Protein AF-A0A2N5KMI2-F1 (afdb_monomer_lite)

Radius of gyration: 23.25 Å; chains: 1; bounding box: 40×44×65 Å

Structure (mmCIF, N/CA/C/O backbone):
data_AF-A0A2N5KMI2-F1
#
_entry.id   AF-A0A2N5KMI2-F1
#
loop_
_atom_site.group_PDB
_atom_site.id
_atom_site.type_symbol
_atom_site.label_atom_id
_atom_site.label_alt_id
_atom_site.label_comp_id
_atom_site.label_asym_id
_atom_site.label_entity_id
_atom_site.label_seq_id
_atom_site.pdbx_PDB_ins_code
_atom_site.Cartn_x
_atom_site.Cartn_y
_atom_site.Cartn_z
_atom_site.occupancy
_atom_site.B_iso_or_equiv
_atom_site.auth_seq_id
_atom_site.auth_comp_id
_atom_site.auth_asym_id
_atom_site.auth_atom_id
_atom_site.pdbx_PDB_model_num
ATOM 1 N N . MET A 1 1 ? 3.610 -33.751 -16.181 1.00 52.31 1 MET A N 1
ATOM 2 C CA . MET A 1 1 ? 2.955 -32.680 -16.961 1.00 52.31 1 MET A CA 1
ATOM 3 C C . MET A 1 1 ? 2.393 -33.319 -18.211 1.00 52.31 1 MET A C 1
ATOM 5 O O . MET A 1 1 ? 3.176 -33.871 -18.969 1.00 52.31 1 MET A O 1
ATOM 9 N N . VAL A 1 2 ? 1.069 -33.369 -18.365 1.00 53.31 2 VAL A N 1
ATOM 10 C CA . VAL A 1 2 ? 0.454 -34.049 -19.514 1.00 53.31 2 VAL A CA 1
ATOM 11 C C . VAL A 1 2 ? 0.572 -33.123 -20.719 1.00 53.31 2 VAL A C 1
ATOM 13 O O . VAL A 1 2 ? -0.074 -32.080 -20.773 1.00 53.31 2 VAL A O 1
ATOM 16 N N . VAL A 1 3 ? 1.460 -33.475 -21.640 1.00 60.09 3 VAL A N 1
ATOM 17 C CA . VAL A 1 3 ? 1.567 -32.848 -22.955 1.00 60.09 3 VAL A CA 1
ATOM 18 C C . VAL A 1 3 ? 0.789 -33.765 -23.895 1.00 60.09 3 VAL A C 1
ATOM 20 O O . VAL A 1 3 ? 1.057 -34.964 -23.935 1.00 60.09 3 VAL A O 1
ATOM 23 N N . GLY A 1 4 ? -0.258 -33.252 -24.546 1.00 63.12 4 GLY A N 1
ATOM 24 C CA . GLY A 1 4 ? -1.028 -34.047 -25.507 1.00 63.12 4 GLY A CA 1
ATOM 25 C C . GLY A 1 4 ? -0.126 -34.539 -26.642 1.00 63.12 4 GLY A C 1
ATOM 26 O O . GLY A 1 4 ? 0.879 -33.899 -26.935 1.00 63.12 4 GLY A O 1
ATOM 27 N N . ALA A 1 5 ? -0.497 -35.644 -27.294 1.00 65.88 5 ALA A N 1
ATOM 28 C CA . ALA A 1 5 ? 0.346 -36.381 -28.248 1.00 65.88 5 ALA A CA 1
ATOM 29 C C . ALA A 1 5 ? 0.942 -35.556 -29.418 1.00 65.88 5 ALA A C 1
ATOM 31 O O . ALA A 1 5 ? 1.844 -36.036 -30.095 1.00 65.88 5 ALA A O 1
ATOM 32 N N . SER A 1 6 ? 0.461 -34.330 -29.657 1.00 68.62 6 SER A N 1
ATOM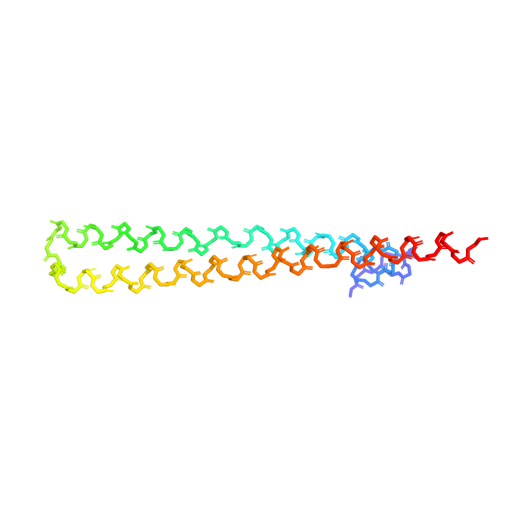 33 C CA . SER A 1 6 ? 0.903 -33.424 -30.726 1.00 68.62 6 SER A CA 1
ATOM 34 C C . SER A 1 6 ? 1.651 -32.166 -30.259 1.00 68.62 6 SER A C 1
ATOM 36 O O . SER A 1 6 ? 2.053 -31.363 -31.097 1.00 68.62 6 SER A O 1
ATOM 38 N N . GLN A 1 7 ? 1.836 -31.948 -28.953 1.00 69.19 7 GLN A N 1
ATOM 39 C CA . GLN A 1 7 ? 2.532 -30.765 -28.430 1.00 69.19 7 GLN A CA 1
ATOM 40 C C . GLN A 1 7 ? 3.913 -31.148 -27.883 1.00 69.19 7 GLN A C 1
ATOM 42 O O . GLN A 1 7 ? 4.027 -31.989 -26.999 1.00 69.19 7 GLN A O 1
ATOM 47 N N . THR A 1 8 ? 4.969 -30.505 -28.389 1.00 77.56 8 THR A N 1
ATOM 48 C CA . THR A 1 8 ? 6.359 -30.716 -27.935 1.00 77.56 8 THR A CA 1
ATOM 49 C C . THR A 1 8 ? 6.620 -30.085 -26.568 1.00 77.56 8 THR A C 1
ATOM 51 O O . THR A 1 8 ? 7.412 -30.590 -25.775 1.00 77.56 8 THR A O 1
ATOM 54 N N . TYR A 1 9 ? 5.926 -28.986 -26.271 1.00 77.94 9 TYR A N 1
ATOM 55 C CA . TYR A 1 9 ? 6.048 -28.257 -25.017 1.00 77.94 9 TYR A CA 1
ATOM 56 C C . TYR A 1 9 ? 4.679 -28.092 -24.373 1.00 77.94 9 TYR A C 1
ATOM 58 O O . TYR A 1 9 ? 3.672 -27.853 -25.031 1.00 77.94 9 TYR A O 1
ATOM 66 N N . CYS A 1 10 ? 4.648 -28.181 -23.052 1.00 85.31 10 CYS A N 1
ATOM 67 C CA . CYS A 1 10 ? 3.493 -27.760 -22.275 1.00 85.31 10 CYS A CA 1
ATOM 68 C C . CYS A 1 10 ? 3.437 -26.225 -22.177 1.00 85.31 10 CYS A C 1
ATOM 70 O O . CYS A 1 10 ? 4.455 -25.544 -22.302 1.00 85.31 10 CYS A O 1
ATOM 72 N N . TYR A 1 11 ? 2.266 -25.678 -21.839 1.00 82.06 11 TYR A N 1
ATOM 73 C CA . TYR A 1 11 ? 2.052 -24.230 -21.703 1.00 82.06 11 TYR A CA 1
ATOM 74 C C . TYR A 1 11 ? 3.111 -23.510 -20.844 1.00 82.06 11 TYR A C 1
ATOM 76 O O . TYR A 1 11 ? 3.522 -22.395 -21.171 1.00 82.06 11 TYR A O 1
ATOM 84 N N . ALA A 1 12 ? 3.585 -24.141 -19.763 1.00 82.44 12 ALA A N 1
ATOM 85 C CA . ALA A 1 12 ? 4.591 -23.553 -18.877 1.00 82.44 12 ALA A CA 1
ATOM 86 C C . ALA A 1 12 ? 6.003 -23.488 -19.493 1.00 82.44 12 ALA A C 1
ATOM 88 O O . ALA A 1 12 ? 6.781 -22.622 -19.102 1.00 82.44 12 ALA A O 1
ATOM 89 N N . HIS A 1 13 ? 6.320 -24.359 -20.457 1.00 84.88 13 HIS A N 1
ATOM 90 C CA . HIS A 1 13 ? 7.662 -24.506 -21.035 1.00 84.88 13 HIS A CA 1
ATOM 91 C C . HIS A 1 13 ? 7.743 -24.138 -22.524 1.00 84.88 13 HIS A C 1
ATOM 93 O O . HIS A 1 13 ? 8.830 -24.143 -23.084 1.00 84.88 13 HIS A O 1
ATOM 99 N N . ASP A 1 14 ? 6.626 -23.783 -23.163 1.00 85.25 14 ASP A N 1
ATOM 100 C CA . ASP A 1 14 ? 6.595 -23.342 -24.560 1.00 85.25 14 ASP A CA 1
ATOM 101 C C . ASP A 1 14 ? 7.318 -21.984 -24.729 1.00 85.25 14 ASP A C 1
ATOM 103 O O . ASP A 1 14 ? 6.865 -20.983 -24.149 1.00 85.25 14 ASP A O 1
ATOM 107 N N . PRO A 1 15 ? 8.428 -21.899 -25.492 1.00 83.69 15 PRO A N 1
ATOM 108 C CA . PRO A 1 15 ? 9.138 -20.640 -25.722 1.00 83.69 15 PRO A CA 1
ATOM 109 C C . PRO A 1 15 ? 8.270 -19.581 -26.413 1.00 83.69 15 PRO A C 1
ATOM 111 O O . PRO A 1 15 ? 8.343 -18.405 -26.057 1.00 83.69 15 PRO A O 1
ATOM 114 N N . ALA A 1 16 ? 7.373 -19.983 -27.322 1.00 85.12 16 ALA A N 1
ATOM 115 C CA . ALA A 1 16 ? 6.504 -19.059 -28.055 1.00 85.12 16 ALA A CA 1
ATOM 116 C C . ALA A 1 16 ? 5.512 -18.329 -27.131 1.00 85.12 16 ALA A C 1
ATOM 118 O O . ALA A 1 16 ? 5.057 -17.226 -27.434 1.00 85.12 16 ALA A O 1
ATOM 119 N N . ARG A 1 17 ? 5.214 -18.909 -25.961 1.00 83.75 17 ARG A N 1
ATOM 120 C CA . ARG A 1 17 ? 4.306 -18.336 -24.954 1.00 83.75 17 ARG A CA 1
ATOM 121 C C . ARG A 1 17 ? 5.015 -17.574 -23.836 1.00 83.75 17 ARG A C 1
ATOM 123 O O . ARG A 1 17 ? 4.360 -17.140 -22.890 1.00 83.75 17 ARG A O 1
ATOM 130 N N . GLN A 1 18 ? 6.331 -17.363 -23.916 1.00 83.38 18 GLN A N 1
ATOM 131 C CA . GLN A 1 18 ? 7.082 -16.643 -22.879 1.00 83.38 18 GLN A CA 1
ATOM 132 C C . GLN A 1 18 ? 6.531 -15.228 -22.635 1.00 83.38 18 GLN A C 1
ATOM 134 O O . GLN A 1 18 ? 6.324 -14.838 -21.485 1.00 83.38 18 GLN A O 1
ATOM 139 N N . GLY A 1 19 ? 6.225 -14.482 -23.703 1.00 82.12 19 GLY A N 1
ATOM 140 C CA . GLY A 1 19 ? 5.644 -13.140 -23.597 1.00 82.12 19 GLY A CA 1
ATOM 141 C C . GLY A 1 19 ? 4.246 -13.138 -22.967 1.00 82.12 19 GLY A C 1
ATOM 142 O O . GLY A 1 19 ? 3.944 -12.287 -22.130 1.00 82.12 19 GLY A O 1
ATOM 143 N N . GLU A 1 20 ? 3.407 -14.119 -23.312 1.00 84.62 20 GLU A N 1
ATOM 144 C CA . GLU A 1 20 ? 2.075 -14.304 -22.722 1.00 84.62 20 GLU A CA 1
ATOM 145 C C . GLU A 1 20 ? 2.172 -14.634 -21.225 1.00 84.62 20 GLU A C 1
ATOM 147 O O . GLU A 1 20 ? 1.497 -14.008 -20.406 1.00 84.62 20 GLU A O 1
ATOM 152 N N . ARG A 1 21 ? 3.074 -15.548 -20.842 1.00 87.00 21 ARG A N 1
ATOM 153 C CA . ARG A 1 21 ? 3.329 -15.885 -19.435 1.00 87.00 21 ARG A CA 1
ATOM 154 C C . ARG A 1 21 ? 3.853 -14.689 -18.643 1.00 87.00 21 ARG A C 1
ATOM 156 O O . ARG A 1 21 ? 3.344 -14.455 -17.548 1.00 87.00 21 ARG A O 1
ATOM 163 N N . LYS A 1 22 ? 4.789 -13.899 -19.196 1.00 80.00 22 LYS A N 1
ATOM 164 C CA . LYS A 1 22 ? 5.273 -12.656 -18.558 1.00 80.00 22 LYS A CA 1
ATOM 165 C C . LYS A 1 22 ? 4.099 -11.703 -18.310 1.00 80.00 22 LYS A C 1
ATOM 167 O O . LYS A 1 22 ? 3.893 -11.275 -17.180 1.00 80.00 22 LYS A O 1
ATOM 172 N N . ARG A 1 23 ? 3.253 -11.459 -19.321 1.00 78.94 23 ARG A N 1
ATOM 173 C CA . ARG A 1 23 ? 2.054 -10.607 -19.185 1.00 78.94 23 ARG A CA 1
ATOM 174 C C . ARG A 1 23 ? 1.067 -11.133 -18.139 1.00 78.94 23 ARG A C 1
ATOM 176 O O . ARG A 1 23 ? 0.554 -10.348 -17.343 1.00 78.94 23 ARG A O 1
ATOM 183 N N . ASN A 1 24 ? 0.798 -12.436 -18.122 1.00 80.19 24 ASN A N 1
ATOM 184 C CA . ASN A 1 24 ? -0.122 -13.053 -17.165 1.00 80.19 24 ASN A CA 1
ATOM 185 C C . ASN A 1 24 ? 0.410 -12.973 -15.726 1.00 80.19 24 ASN A C 1
ATOM 187 O O . ASN A 1 24 ? -0.354 -12.637 -14.822 1.00 80.19 24 ASN A O 1
ATOM 191 N N . ALA A 1 25 ? 1.714 -13.175 -15.515 1.00 75.19 25 ALA A N 1
ATOM 192 C CA . ALA A 1 25 ? 2.361 -12.978 -14.218 1.00 75.19 25 ALA A CA 1
ATOM 193 C C . ALA A 1 25 ? 2.280 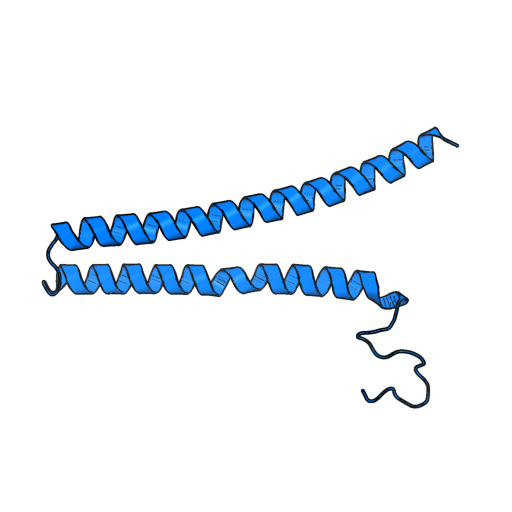-11.512 -13.754 1.00 75.19 25 ALA A C 1
ATOM 195 O O . ALA A 1 25 ? 1.890 -11.247 -12.614 1.00 75.19 25 ALA A O 1
ATOM 196 N N . SER A 1 26 ? 2.540 -10.549 -14.648 1.00 71.00 26 SER A N 1
ATOM 197 C CA . SER A 1 26 ? 2.387 -9.119 -14.348 1.00 71.00 26 SER A CA 1
ATOM 198 C C . SER A 1 26 ? 0.946 -8.768 -13.957 1.00 71.00 26 SER A C 1
ATOM 200 O O . SER A 1 26 ? 0.731 -8.070 -12.965 1.00 71.00 26 SER A O 1
ATOM 202 N N . ARG A 1 27 ? -0.056 -9.289 -14.684 1.00 68.44 27 ARG A N 1
ATOM 203 C CA . ARG A 1 27 ? -1.487 -9.089 -14.379 1.00 68.44 27 ARG A CA 1
ATOM 204 C C . ARG A 1 27 ? -1.886 -9.702 -13.037 1.00 68.44 27 ARG A C 1
ATOM 206 O O . ARG A 1 27 ? -2.536 -9.025 -12.244 1.00 68.44 27 ARG A O 1
ATOM 213 N N . ALA A 1 28 ? -1.463 -10.934 -12.756 1.00 63.81 28 ALA A N 1
ATOM 214 C CA . ALA A 1 28 ? -1.728 -11.598 -11.480 1.00 63.81 28 ALA A CA 1
ATOM 215 C C . ALA A 1 28 ? -1.120 -10.822 -10.296 1.00 63.81 28 ALA A C 1
ATOM 217 O O . ALA A 1 28 ? -1.768 -10.635 -9.262 1.00 63.81 28 ALA A O 1
AT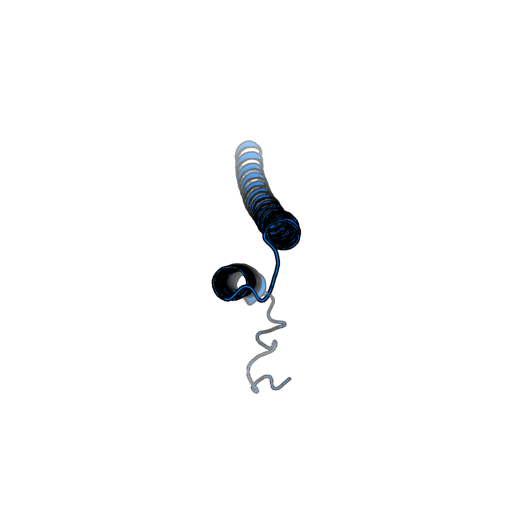OM 218 N N . GLY A 1 29 ? 0.091 -10.282 -10.471 1.00 62.94 29 GLY A N 1
ATOM 219 C CA . GLY A 1 29 ? 0.725 -9.410 -9.483 1.00 62.94 29 GLY A CA 1
ATOM 220 C C . GLY A 1 29 ? -0.042 -8.105 -9.239 1.00 62.94 29 GLY A C 1
ATOM 221 O O . GLY A 1 29 ? -0.053 -7.620 -8.113 1.00 62.94 29 GLY A O 1
ATOM 222 N N . LYS A 1 30 ? -0.718 -7.547 -10.255 1.00 62.34 30 LYS A N 1
ATOM 223 C CA . LYS A 1 30 ? -1.559 -6.341 -10.112 1.00 62.34 30 LYS A CA 1
ATOM 224 C C . LYS A 1 30 ? -2.854 -6.622 -9.346 1.00 62.34 30 LYS A C 1
ATOM 226 O O . LYS A 1 30 ? -3.262 -5.806 -8.528 1.00 62.34 30 LYS A O 1
ATOM 231 N N . SER A 1 31 ? -3.466 -7.792 -9.536 1.00 61.09 31 SER A N 1
ATOM 232 C CA . SER A 1 31 ? -4.676 -8.178 -8.791 1.00 61.09 31 SER A CA 1
ATOM 233 C C . SER A 1 31 ? -4.432 -8.481 -7.307 1.00 61.09 31 SER A C 1
ATOM 235 O O . SER A 1 31 ? -5.345 -8.331 -6.497 1.00 61.09 31 SER A O 1
ATOM 237 N N . ARG A 1 32 ? -3.212 -8.882 -6.923 1.00 59.50 32 ARG A N 1
ATOM 238 C CA . ARG A 1 32 ? -2.893 -9.293 -5.542 1.00 59.50 32 ARG A CA 1
ATOM 239 C C . ARG A 1 32 ? -2.923 -8.129 -4.538 1.00 59.50 32 ARG A C 1
ATOM 241 O O . ARG A 1 32 ? -3.258 -8.344 -3.378 1.00 59.50 32 ARG A O 1
ATOM 248 N N . GLY A 1 33 ? -2.688 -6.895 -4.994 1.00 61.69 33 GLY A N 1
ATOM 249 C CA . GLY A 1 33 ? -2.673 -5.696 -4.143 1.00 61.69 33 GLY A CA 1
ATOM 250 C C . GLY A 1 33 ? -4.022 -5.322 -3.508 1.00 61.69 33 GLY A C 1
ATOM 251 O O . GLY A 1 33 ? -4.057 -4.514 -2.580 1.00 61.69 33 GLY A O 1
ATOM 252 N N . ASN A 1 34 ? -5.140 -5.903 -3.961 1.00 69.19 34 ASN A N 1
ATOM 253 C CA . ASN A 1 34 ? -6.452 -5.646 -3.359 1.00 69.19 34 ASN A CA 1
ATOM 254 C C . ASN A 1 34 ? -6.612 -6.283 -1.969 1.00 69.19 34 ASN A C 1
ATOM 256 O O . ASN A 1 34 ? -7.329 -5.727 -1.137 1.00 69.19 34 ASN A O 1
ATOM 260 N N . GLY A 1 35 ? -5.940 -7.407 -1.696 1.00 83.75 35 GLY A N 1
ATOM 261 C CA . GLY A 1 35 ? -6.079 -8.125 -0.423 1.00 83.75 35 GLY A CA 1
ATOM 262 C C . GLY A 1 35 ? -5.496 -7.360 0.766 1.00 83.75 35 GLY A C 1
ATOM 263 O O . GLY A 1 35 ? -6.129 -7.259 1.812 1.00 83.75 35 GLY A O 1
ATOM 264 N N . GLU A 1 36 ? -4.323 -6.755 0.594 1.00 87.19 36 GLU A N 1
ATOM 265 C CA . GLU A 1 36 ? -3.644 -6.021 1.669 1.00 87.19 36 GLU A CA 1
ATOM 266 C C . GLU A 1 36 ? -4.352 -4.711 2.012 1.00 87.19 36 GLU A C 1
ATOM 268 O O . GLU A 1 36 ? -4.520 -4.387 3.186 1.00 87.19 36 GLU A O 1
ATOM 273 N N . ILE A 1 37 ? -4.854 -3.989 1.002 1.00 90.44 37 ILE A N 1
ATOM 274 C CA . ILE A 1 37 ? -5.696 -2.809 1.237 1.00 90.44 37 ILE A CA 1
ATOM 275 C C . ILE A 1 37 ? -6.982 -3.207 1.962 1.00 90.44 37 ILE A C 1
ATOM 277 O O . ILE A 1 37 ? -7.397 -2.507 2.884 1.00 90.44 37 ILE A O 1
ATOM 281 N N . ALA A 1 38 ? -7.622 -4.311 1.566 1.00 91.69 38 ALA A N 1
ATOM 282 C CA . ALA A 1 38 ? -8.816 -4.798 2.250 1.00 91.69 38 ALA A CA 1
ATOM 283 C C . ALA A 1 38 ? -8.520 -5.141 3.720 1.00 91.69 38 ALA A C 1
ATOM 285 O O . ALA A 1 38 ? -9.278 -4.738 4.599 1.00 91.69 38 ALA A O 1
ATOM 286 N N . ALA A 1 39 ? -7.386 -5.788 3.998 1.00 93.25 39 ALA A N 1
ATOM 287 C CA . ALA A 1 39 ? -6.955 -6.096 5.359 1.00 93.25 39 ALA A CA 1
ATOM 288 C C . ALA A 1 39 ? -6.695 -4.830 6.197 1.00 93.25 39 ALA A C 1
ATOM 290 O O . ALA A 1 39 ? -7.126 -4.763 7.346 1.00 93.25 39 ALA A O 1
ATOM 291 N N . LEU A 1 40 ? -6.041 -3.806 5.636 1.00 95.06 40 LEU A N 1
ATOM 292 C CA . LEU A 1 40 ? -5.830 -2.528 6.332 1.00 95.06 40 LEU A CA 1
ATOM 293 C C . LEU A 1 40 ? -7.153 -1.804 6.616 1.00 95.06 40 LEU A C 1
ATOM 295 O O . LEU A 1 40 ? -7.333 -1.271 7.709 1.00 95.06 40 LEU A O 1
ATOM 299 N N . LYS A 1 41 ? -8.098 -1.815 5.666 1.00 95.06 41 LYS A N 1
ATOM 300 C CA . LYS A 1 41 ? -9.441 -1.246 5.867 1.00 95.06 41 LYS A CA 1
ATOM 301 C C . LYS A 1 41 ? -10.186 -1.941 7.001 1.00 95.06 41 LYS A C 1
ATOM 303 O O . LYS A 1 41 ? -10.817 -1.266 7.808 1.00 95.06 41 LYS A O 1
ATOM 308 N N . GLU A 1 42 ? -10.089 -3.264 7.073 1.00 97.69 42 GLU A N 1
ATOM 309 C CA . GLU A 1 42 ? -10.719 -4.033 8.143 1.00 97.69 42 GLU A CA 1
ATOM 310 C C . GLU A 1 42 ? -10.088 -3.728 9.507 1.00 97.69 42 GLU A C 1
ATOM 312 O O . GLU A 1 42 ? -10.798 -3.511 10.484 1.00 97.69 42 GLU A O 1
ATOM 317 N N . GLN A 1 43 ? -8.760 -3.606 9.571 1.00 97.81 43 GLN A N 1
ATOM 318 C CA . GLN A 1 43 ? -8.067 -3.202 10.798 1.00 97.81 43 GLN A CA 1
ATOM 319 C C . GLN A 1 43 ? -8.476 -1.802 11.272 1.00 97.81 43 GLN A C 1
ATOM 321 O O . GLN A 1 43 ? -8.677 -1.606 12.467 1.00 97.81 43 GLN A O 1
ATOM 326 N N . LEU A 1 44 ? -8.626 -0.842 10.353 1.00 98.12 44 LEU A N 1
ATOM 327 C CA . LEU A 1 44 ? -9.096 0.506 10.684 1.00 98.12 44 LEU A CA 1
ATOM 328 C C . LEU A 1 44 ? -10.543 0.506 11.180 1.00 98.12 44 LEU A C 1
ATOM 330 O O . LEU A 1 44 ? -10.841 1.199 12.148 1.00 98.12 44 LEU A O 1
ATOM 334 N N . ARG A 1 45 ? -11.426 -0.275 10.544 1.00 98.44 45 ARG A N 1
ATOM 335 C CA . ARG A 1 45 ? -12.820 -0.420 10.983 1.00 98.44 45 ARG A CA 1
ATOM 336 C C . ARG A 1 45 ? -12.881 -0.994 12.394 1.00 98.44 45 ARG A C 1
ATOM 338 O O . ARG A 1 45 ? -13.472 -0.374 13.266 1.00 98.44 45 ARG A O 1
ATOM 345 N N . LYS A 1 46 ? -12.179 -2.103 12.634 1.00 98.38 46 LYS A N 1
ATOM 346 C CA . LYS A 1 46 ? -12.114 -2.724 13.957 1.00 98.38 46 LYS A CA 1
ATOM 347 C C . LYS A 1 46 ? -11.571 -1.764 15.018 1.00 98.38 46 LYS A C 1
ATOM 349 O O . LYS A 1 46 ? -12.142 -1.679 16.096 1.00 98.38 46 LYS A O 1
ATOM 354 N N . LEU A 1 47 ? -10.503 -1.021 14.714 1.00 98.44 47 LEU A N 1
ATOM 355 C CA . LEU A 1 47 ? -9.958 -0.025 15.638 1.00 98.44 47 LEU A CA 1
ATOM 356 C C . LEU A 1 47 ? -10.975 1.082 15.948 1.00 98.44 47 LEU A C 1
ATOM 358 O O . LEU A 1 47 ? -11.062 1.521 17.090 1.00 98.44 47 LEU A O 1
ATOM 362 N N . ALA A 1 48 ? -11.735 1.536 14.949 1.00 98.19 48 ALA A N 1
ATOM 363 C CA . ALA A 1 48 ? -12.781 2.532 15.154 1.00 98.19 48 ALA A CA 1
ATOM 364 C C . ALA A 1 48 ? -13.887 1.998 16.076 1.00 98.19 48 ALA A C 1
ATOM 366 O O . ALA A 1 48 ? -14.247 2.679 17.035 1.00 98.19 48 ALA A O 1
ATOM 367 N N . ASP A 1 49 ? -14.358 0.774 15.834 1.00 98.56 49 ASP A N 1
ATOM 368 C CA . ASP A 1 49 ? -15.374 0.123 16.664 1.00 98.56 49 ASP A CA 1
ATOM 369 C C . ASP A 1 49 ? -14.866 -0.064 18.105 1.00 98.56 49 ASP A C 1
ATOM 371 O O . ASP A 1 49 ? -15.536 0.326 19.060 1.00 98.56 49 ASP A O 1
ATOM 375 N N . ASP A 1 50 ? -13.633 -0.554 18.273 1.00 98.25 50 ASP A N 1
ATOM 376 C CA . ASP A 1 50 ? -12.996 -0.755 19.580 1.00 98.25 50 ASP A CA 1
ATOM 377 C C . ASP A 1 50 ? -12.853 0.565 20.370 1.00 98.25 50 ASP A C 1
ATOM 379 O O . ASP A 1 50 ? -13.016 0.578 21.591 1.00 98.25 50 ASP A O 1
ATOM 383 N N . VAL A 1 51 ? -12.582 1.692 19.700 1.00 98.38 51 VAL A N 1
ATOM 384 C CA . VAL A 1 51 ? -12.512 3.021 20.339 1.00 98.38 51 VAL A CA 1
ATOM 385 C C . VAL A 1 51 ? -13.895 3.545 20.714 1.00 98.38 51 VAL A C 1
ATOM 387 O O . VAL A 1 51 ? -14.059 4.100 21.801 1.00 98.38 51 VAL A O 1
ATOM 390 N N . LEU A 1 52 ? -14.883 3.396 19.828 1.00 98.00 52 LEU A N 1
ATOM 391 C CA . LEU A 1 52 ? -16.251 3.864 20.070 1.00 98.00 52 LEU A CA 1
ATOM 392 C C . LEU A 1 52 ? -16.925 3.087 21.203 1.00 98.00 52 LEU A C 1
ATOM 394 O O . LEU A 1 52 ? -17.643 3.677 22.007 1.00 98.00 52 LEU A O 1
ATOM 398 N N . GLU A 1 53 ? -16.648 1.791 21.306 1.00 98.25 53 GLU A N 1
ATOM 399 C CA . GLU A 1 53 ? -17.138 0.937 22.388 1.00 98.25 53 GLU A CA 1
ATOM 400 C C . GLU A 1 53 ? -16.309 1.048 23.678 1.00 98.25 53 GLU A C 1
ATOM 402 O O . GLU A 1 53 ? -16.650 0.439 24.689 1.00 98.25 53 GLU A O 1
ATOM 407 N N . GLY A 1 54 ? -15.215 1.818 23.665 1.00 97.56 54 GLY A N 1
ATOM 408 C CA . GLY A 1 54 ? -14.347 2.006 24.829 1.00 97.56 54 GLY A CA 1
ATOM 409 C C . GLY A 1 54 ? -13.497 0.783 25.187 1.00 97.56 54 GLY A C 1
ATOM 410 O O . GLY A 1 54 ? -12.960 0.720 26.291 1.00 97.56 54 GLY A O 1
ATOM 411 N N . ARG A 1 55 ? -13.347 -0.180 24.268 1.00 98.06 55 ARG A N 1
ATOM 412 C CA . ARG A 1 55 ? -12.478 -1.360 24.428 1.00 98.06 55 ARG A CA 1
ATOM 413 C C . ARG A 1 55 ? -10.990 -0.999 24.396 1.00 98.06 55 ARG A C 1
ATOM 415 O O . ARG A 1 55 ? -10.176 -1.735 24.947 1.00 98.06 55 ARG A O 1
ATOM 422 N N . VAL A 1 56 ? -10.635 0.117 23.756 1.00 97.62 56 VAL A N 1
ATOM 423 C CA . VAL A 1 56 ? -9.267 0.654 23.693 1.00 97.62 56 VAL A CA 1
ATOM 424 C C . VAL A 1 56 ? -9.288 2.149 24.004 1.00 97.62 56 VAL A C 1
ATOM 426 O O . VAL A 1 56 ? -10.171 2.880 23.554 1.00 97.62 56 VAL A O 1
ATOM 429 N N . ASP A 1 57 ? -8.303 2.626 24.765 1.00 97.69 57 ASP A N 1
ATOM 430 C CA . ASP A 1 57 ? -8.177 4.046 25.072 1.00 97.69 57 ASP A CA 1
ATOM 431 C C . ASP A 1 57 ? -7.679 4.856 23.858 1.00 97.69 57 ASP A C 1
ATOM 433 O O . ASP A 1 57 ? -6.997 4.359 22.957 1.00 97.69 57 ASP A O 1
ATOM 437 N N . ARG A 1 58 ? -7.990 6.156 23.844 1.00 96.06 58 ARG A N 1
ATOM 438 C CA . ARG A 1 58 ? -7.676 7.039 22.710 1.00 96.06 58 ARG A CA 1
ATOM 439 C C . ARG A 1 58 ? -6.176 7.176 22.440 1.00 96.06 58 ARG A C 1
ATOM 441 O O . ARG A 1 58 ? -5.800 7.379 21.287 1.00 96.06 58 ARG A O 1
ATOM 448 N N . SER A 1 59 ? -5.329 7.089 23.468 1.00 97.75 59 SER A N 1
ATOM 449 C CA . SER A 1 59 ? -3.879 7.235 23.306 1.00 97.75 59 SER A CA 1
ATOM 450 C C . SER A 1 59 ? -3.281 6.005 22.625 1.00 97.75 59 SER A C 1
ATOM 452 O O . SER A 1 59 ? -2.596 6.146 21.610 1.00 97.75 59 SER A O 1
ATOM 454 N N . SER A 1 60 ? -3.652 4.804 23.076 1.00 97.88 60 SER A N 1
ATOM 455 C CA . SER A 1 60 ? -3.271 3.552 22.417 1.00 97.88 60 SER A CA 1
ATOM 456 C C . SER A 1 60 ? -3.805 3.496 20.988 1.00 97.88 60 SER A C 1
ATOM 458 O O . SER A 1 60 ? -3.068 3.167 20.057 1.00 97.88 60 SER A O 1
ATOM 460 N N . ALA A 1 61 ? -5.060 3.898 20.775 1.00 98.19 61 ALA A N 1
ATOM 461 C CA . ALA A 1 61 ? -5.655 3.912 19.445 1.00 98.19 61 ALA A CA 1
ATOM 462 C C . ALA A 1 61 ? -4.945 4.866 18.474 1.00 98.19 61 ALA A C 1
ATOM 464 O O . ALA A 1 61 ? -4.766 4.529 17.302 1.00 98.19 61 ALA A O 1
ATOM 465 N N . ALA A 1 62 ? -4.486 6.028 18.949 1.00 98.38 62 ALA A N 1
ATOM 466 C CA . ALA A 1 62 ? -3.707 6.953 18.134 1.00 98.38 62 ALA A CA 1
ATOM 467 C C . ALA A 1 62 ? -2.390 6.317 17.656 1.00 98.38 62 ALA A C 1
ATOM 469 O O . ALA A 1 62 ? -2.060 6.417 16.472 1.00 98.38 62 ALA A O 1
ATOM 470 N N . VAL A 1 63 ? -1.677 5.611 18.541 1.00 98.38 63 VAL A N 1
ATOM 471 C CA . VAL A 1 63 ? -0.434 4.898 18.197 1.00 98.38 63 VAL A CA 1
ATOM 472 C C . VAL A 1 63 ? -0.708 3.767 17.202 1.00 98.38 63 VAL A C 1
ATOM 474 O O . VAL A 1 63 ? -0.021 3.654 16.186 1.00 98.38 63 VAL A O 1
ATOM 477 N N . VAL A 1 64 ? -1.752 2.965 17.425 1.00 98.19 64 VAL A N 1
ATOM 478 C CA . VAL A 1 64 ? -2.128 1.882 16.498 1.00 98.19 64 VAL A CA 1
ATOM 479 C C . VAL A 1 64 ? -2.486 2.440 15.118 1.00 98.19 64 VAL A C 1
ATOM 481 O O . VAL A 1 64 ? -2.016 1.921 14.105 1.00 98.19 64 VAL A O 1
ATOM 484 N N . ASN A 1 65 ? -3.241 3.539 15.052 1.00 98.25 65 ASN A N 1
ATOM 485 C CA . ASN A 1 65 ? -3.545 4.210 13.792 1.00 98.25 65 ASN A CA 1
ATOM 486 C C . ASN A 1 65 ? -2.269 4.697 13.076 1.00 98.25 65 ASN A C 1
ATOM 488 O O . ASN A 1 65 ? -2.156 4.555 11.859 1.00 98.25 65 ASN A O 1
ATOM 492 N N . GLN A 1 66 ? -1.273 5.224 13.796 1.00 98.44 66 GLN A N 1
ATOM 493 C CA . GLN A 1 66 ? 0.016 5.606 13.197 1.00 98.44 66 GLN A CA 1
ATOM 494 C C . GLN A 1 66 ? 0.753 4.399 12.595 1.00 98.44 66 GLN A C 1
ATOM 496 O O . GLN A 1 66 ? 1.274 4.487 11.480 1.00 98.44 66 GLN A O 1
ATOM 501 N N . ILE A 1 67 ? 0.747 3.254 13.283 1.00 98.19 67 ILE A N 1
ATOM 502 C CA . ILE A 1 67 ? 1.351 2.008 12.788 1.00 98.19 67 ILE A CA 1
ATOM 503 C C . ILE A 1 67 ? 0.630 1.521 11.524 1.00 98.19 67 ILE A C 1
ATOM 505 O O . ILE A 1 67 ? 1.278 1.215 10.522 1.00 98.19 67 ILE A O 1
ATOM 509 N N . ILE A 1 68 ? -0.707 1.490 11.530 1.00 97.69 68 ILE A N 1
ATOM 510 C CA . ILE A 1 68 ? -1.507 1.081 10.364 1.00 97.69 68 ILE A CA 1
ATOM 511 C C . ILE A 1 68 ? -1.248 2.013 9.171 1.00 97.69 68 ILE A C 1
ATOM 513 O O . ILE A 1 68 ? -1.023 1.536 8.058 1.00 97.69 68 ILE A O 1
ATOM 517 N N . ASN A 1 69 ? -1.192 3.329 9.393 1.00 96.88 69 ASN A N 1
ATOM 518 C CA . ASN A 1 69 ? -0.876 4.295 8.337 1.00 96.88 69 ASN A CA 1
ATOM 519 C C . ASN A 1 69 ? 0.554 4.136 7.805 1.00 96.88 69 ASN A C 1
ATOM 521 O O . ASN A 1 69 ? 0.789 4.296 6.609 1.00 96.88 69 ASN A O 1
ATOM 525 N N . THR A 1 70 ? 1.509 3.776 8.662 1.00 98.06 70 THR A N 1
ATOM 526 C CA . THR A 1 70 ? 2.882 3.472 8.235 1.00 98.06 70 THR A CA 1
ATOM 527 C C . THR A 1 70 ? 2.901 2.254 7.316 1.00 98.06 70 THR A C 1
ATOM 529 O O . THR A 1 70 ? 3.516 2.296 6.254 1.00 98.06 70 THR A O 1
ATOM 532 N N . ARG A 1 71 ? 2.146 1.202 7.653 1.00 96.00 71 ARG A N 1
ATOM 533 C CA . ARG A 1 71 ? 1.992 0.019 6.793 1.00 96.00 71 ARG A CA 1
ATOM 534 C C . ARG A 1 71 ? 1.346 0.360 5.450 1.00 96.00 71 ARG A C 1
ATOM 536 O O . ARG A 1 71 ? 1.814 -0.120 4.425 1.00 96.00 71 ARG A O 1
ATOM 543 N N . ALA A 1 72 ? 0.331 1.223 5.434 1.00 94.62 72 ALA A N 1
ATOM 544 C CA . ALA A 1 72 ? -0.280 1.690 4.188 1.00 94.62 72 ALA A CA 1
ATOM 545 C C . ALA A 1 72 ? 0.728 2.420 3.278 1.00 94.62 72 ALA A C 1
ATOM 547 O O . ALA A 1 72 ? 0.748 2.180 2.073 1.00 94.62 72 ALA A O 1
ATOM 548 N N . ARG A 1 73 ? 1.603 3.259 3.853 1.00 95.81 73 ARG A N 1
ATOM 549 C CA . ARG A 1 73 ? 2.665 3.956 3.105 1.00 95.81 73 ARG A CA 1
ATOM 550 C C . ARG A 1 73 ? 3.706 2.997 2.533 1.00 95.81 73 ARG A C 1
ATOM 552 O O . ARG A 1 73 ? 4.158 3.212 1.417 1.00 95.81 73 ARG A O 1
ATOM 559 N N . LEU A 1 74 ? 4.069 1.938 3.259 1.00 94.62 74 LEU A N 1
ATOM 560 C CA . LEU A 1 74 ? 4.991 0.920 2.739 1.00 94.62 74 LEU A CA 1
ATOM 561 C C . LEU A 1 74 ? 4.421 0.232 1.490 1.00 94.62 74 LEU A C 1
ATOM 563 O O . LEU A 1 74 ? 5.125 0.124 0.492 1.00 94.62 74 LEU A O 1
ATOM 567 N N . LEU A 1 75 ? 3.130 -0.119 1.497 1.00 91.00 75 LEU A N 1
ATOM 568 C CA . LEU A 1 75 ? 2.464 -0.678 0.311 1.00 91.00 75 LEU A CA 1
ATOM 569 C C . LEU A 1 75 ? 2.457 0.291 -0.874 1.00 91.00 75 LEU A C 1
ATOM 571 O O . LEU A 1 75 ? 2.562 -0.120 -2.028 1.00 91.00 75 LEU A O 1
ATOM 575 N N . GLU A 1 76 ? 2.296 1.587 -0.611 1.00 91.06 76 GLU A N 1
ATOM 576 C CA . GLU A 1 76 ? 2.384 2.608 -1.652 1.00 91.06 76 GLU A CA 1
ATOM 577 C C . GLU A 1 76 ? 3.799 2.690 -2.241 1.00 91.06 76 GLU A C 1
ATOM 579 O O . GLU A 1 76 ? 3.946 2.751 -3.461 1.00 91.06 76 GLU A O 1
ATOM 584 N N . VAL A 1 77 ? 4.835 2.639 -1.398 1.00 94.81 77 VAL A N 1
ATOM 585 C CA . VAL A 1 77 ? 6.238 2.621 -1.838 1.00 94.81 77 VAL A CA 1
ATOM 586 C C . VAL A 1 77 ? 6.516 1.403 -2.716 1.00 94.81 77 VAL A C 1
ATOM 588 O O . VAL A 1 77 ? 7.041 1.566 -3.814 1.00 94.81 77 VAL A O 1
ATOM 591 N N . GLU A 1 78 ? 6.105 0.207 -2.296 1.00 90.62 78 GLU A N 1
ATOM 592 C CA . GLU A 1 78 ? 6.270 -1.017 -3.092 1.00 90.62 78 GLU A CA 1
ATOM 593 C C . GLU A 1 78 ? 5.593 -0.911 -4.466 1.00 90.62 78 GLU A C 1
ATOM 595 O O . GLU A 1 78 ? 6.162 -1.311 -5.484 1.00 90.62 78 GLU A O 1
ATOM 600 N N . ARG A 1 79 ? 4.391 -0.321 -4.527 1.00 88.62 79 ARG A N 1
ATOM 601 C CA . ARG A 1 79 ? 3.688 -0.085 -5.799 1.00 88.62 79 ARG A CA 1
ATOM 602 C C . ARG A 1 79 ? 4.431 0.892 -6.693 1.00 88.62 79 ARG A C 1
ATOM 604 O O . ARG A 1 79 ? 4.580 0.608 -7.876 1.00 88.62 79 ARG A O 1
ATOM 611 N N . ARG A 1 80 ? 4.914 2.005 -6.137 1.00 90.62 80 ARG A N 1
ATOM 612 C CA . ARG A 1 80 ? 5.685 3.007 -6.886 1.00 90.62 80 ARG A CA 1
ATOM 613 C C . ARG A 1 80 ? 6.984 2.426 -7.430 1.00 90.62 80 ARG A C 1
ATOM 615 O O . ARG A 1 80 ? 7.316 2.712 -8.575 1.00 90.62 80 ARG A O 1
ATOM 622 N N . ILE A 1 81 ? 7.684 1.595 -6.653 1.00 90.69 81 ILE A N 1
ATOM 623 C CA . ILE A 1 81 ? 8.885 0.885 -7.117 1.00 90.69 81 ILE A CA 1
ATOM 624 C 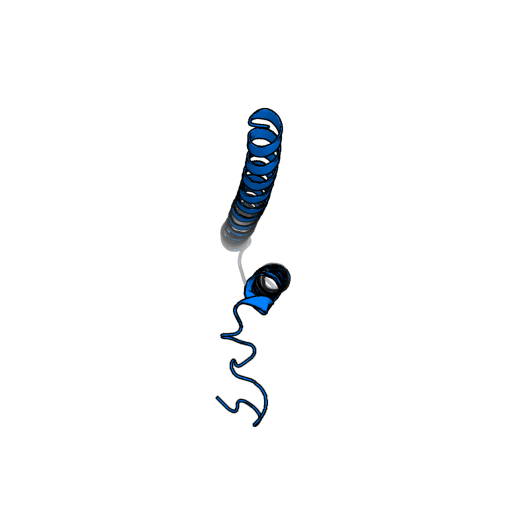C . ILE A 1 81 ? 8.528 0.031 -8.331 1.00 90.69 81 ILE A C 1
ATOM 626 O O . ILE A 1 81 ? 9.100 0.219 -9.396 1.00 90.69 81 ILE A O 1
ATOM 630 N N . LYS A 1 82 ? 7.501 -0.817 -8.214 1.00 88.31 82 LYS A N 1
ATOM 631 C CA . LYS A 1 82 ? 7.076 -1.688 -9.314 1.00 88.31 82 LYS A CA 1
ATOM 632 C C . LYS A 1 82 ? 6.627 -0.916 -10.558 1.00 88.31 82 LYS A C 1
ATOM 634 O O . LYS A 1 82 ? 6.910 -1.323 -11.679 1.00 88.31 82 LYS A O 1
ATOM 639 N N . GLU A 1 83 ? 5.889 0.177 -10.382 1.00 89.12 83 GLU A N 1
ATOM 640 C CA . GLU A 1 83 ? 5.492 1.052 -11.490 1.00 89.12 83 GLU A CA 1
ATOM 641 C C . GLU A 1 83 ? 6.710 1.697 -12.159 1.00 89.12 83 GLU A C 1
ATOM 643 O O . GLU A 1 83 ? 6.748 1.780 -13.384 1.00 89.12 83 GLU A O 1
ATOM 648 N N . THR A 1 84 ? 7.711 2.099 -11.373 1.00 93.31 84 THR A N 1
ATOM 649 C CA . THR A 1 84 ? 8.968 2.668 -11.878 1.00 93.31 84 THR A CA 1
ATOM 650 C C . THR A 1 84 ? 9.752 1.629 -12.674 1.00 93.31 84 THR A C 1
ATOM 652 O O . THR A 1 84 ? 10.077 1.890 -13.826 1.00 93.31 84 THR A O 1
ATOM 655 N N . GLU A 1 85 ? 9.937 0.422 -12.136 1.00 92.00 85 GLU A N 1
ATOM 656 C CA . GLU A 1 85 ? 10.581 -0.699 -12.837 1.00 92.00 85 GLU A CA 1
ATOM 657 C C . GLU A 1 85 ? 9.856 -1.037 -14.157 1.00 92.00 85 GLU A C 1
ATOM 659 O O . GLU A 1 85 ? 10.483 -1.225 -15.198 1.00 92.00 85 GLU A O 1
ATOM 664 N N . GLU A 1 86 ? 8.514 -1.065 -14.161 1.00 90.44 86 GLU A N 1
ATOM 665 C CA . GLU A 1 86 ? 7.728 -1.295 -15.384 1.00 90.44 86 GLU A CA 1
ATOM 666 C C . GLU A 1 86 ? 7.925 -0.181 -16.433 1.00 90.44 86 GLU A C 1
ATOM 668 O O . GLU A 1 86 ? 7.835 -0.444 -17.638 1.00 90.44 86 GLU A O 1
ATOM 673 N N . LEU A 1 87 ? 8.148 1.065 -16.002 1.00 93.25 87 LEU A N 1
ATOM 674 C CA . LEU A 1 87 ? 8.447 2.186 -16.895 1.00 93.25 87 LEU A CA 1
ATOM 675 C C . LEU A 1 87 ? 9.884 2.123 -17.418 1.00 93.25 87 LEU A C 1
ATOM 677 O O . LEU A 1 87 ? 10.078 2.336 -18.614 1.00 93.25 87 LEU A O 1
ATOM 681 N N . GLU A 1 88 ? 10.853 1.779 -16.571 1.00 94.25 88 GLU A N 1
ATOM 682 C CA . GLU A 1 88 ? 12.254 1.561 -16.950 1.00 94.25 88 GLU A CA 1
ATOM 683 C C . GLU A 1 88 ? 12.365 0.466 -18.020 1.00 94.25 88 GLU A C 1
ATOM 685 O O . GLU A 1 88 ? 12.902 0.729 -19.096 1.00 94.25 88 GLU A O 1
ATOM 690 N N . GLU A 1 89 ? 11.730 -0.700 -17.823 1.00 93.38 89 GLU A N 1
ATOM 691 C CA . GLU A 1 89 ? 11.712 -1.779 -18.829 1.00 93.38 89 GLU A CA 1
ATOM 692 C C . GLU A 1 89 ? 11.159 -1.302 -20.189 1.00 93.38 89 GLU A C 1
ATOM 694 O O . GLU A 1 89 ? 11.630 -1.703 -21.260 1.00 93.38 89 GLU A O 1
ATOM 699 N N . ARG A 1 90 ? 10.120 -0.455 -20.178 1.00 92.50 90 ARG A N 1
ATOM 700 C CA . ARG A 1 90 ? 9.519 0.087 -21.409 1.00 92.50 90 ARG A CA 1
ATOM 701 C C . ARG A 1 90 ? 10.423 1.111 -22.082 1.00 92.50 90 ARG A C 1
ATOM 703 O O . ARG A 1 90 ? 10.474 1.133 -23.313 1.00 92.50 90 ARG A O 1
ATOM 710 N N . LEU A 1 91 ? 11.100 1.950 -21.301 1.00 95.94 91 LEU A N 1
ATOM 711 C CA . LEU A 1 91 ? 12.060 2.924 -21.809 1.00 95.94 91 LEU A CA 1
ATOM 712 C C . LEU A 1 91 ? 13.250 2.217 -22.457 1.00 95.94 91 LEU A C 1
ATOM 714 O O . LEU A 1 91 ? 13.556 2.513 -23.609 1.00 95.94 91 LEU A O 1
ATOM 718 N N . GLU A 1 92 ? 13.833 1.217 -21.798 1.00 94.50 92 GLU A N 1
ATOM 719 C CA . GLU A 1 92 ? 14.928 0.416 -22.357 1.00 94.50 92 GLU A CA 1
ATOM 720 C C . GLU A 1 92 ? 14.533 -0.258 -23.678 1.00 94.50 92 GLU A C 1
ATOM 722 O O . GLU A 1 92 ? 15.280 -0.220 -24.660 1.00 94.50 92 GLU A O 1
ATOM 727 N N . ALA A 1 93 ? 13.325 -0.828 -23.745 1.00 92.94 93 ALA A N 1
ATOM 728 C CA . ALA A 1 93 ? 12.814 -1.427 -24.974 1.00 92.94 93 ALA A CA 1
ATOM 729 C C . ALA A 1 93 ? 12.676 -0.397 -26.112 1.00 92.94 93 ALA A C 1
ATOM 731 O O . ALA A 1 93 ? 13.026 -0.689 -27.259 1.00 92.94 93 ALA A O 1
ATOM 732 N N . LEU A 1 94 ? 12.186 0.813 -25.812 1.00 94.88 94 LEU A N 1
ATOM 733 C CA . LEU A 1 94 ? 12.086 1.900 -26.790 1.00 94.88 94 LEU A CA 1
ATOM 734 C C . LEU A 1 94 ? 13.466 2.381 -27.247 1.00 94.88 94 LEU A C 1
ATOM 736 O O . LEU A 1 94 ? 13.687 2.541 -28.449 1.00 94.88 94 LEU A O 1
ATOM 740 N N . GLU A 1 95 ? 14.406 2.561 -26.321 1.00 95.00 95 GLU A N 1
ATOM 741 C CA . GLU A 1 95 ? 15.782 2.934 -26.641 1.00 95.00 95 GLU A CA 1
ATOM 742 C C . GLU A 1 95 ? 16.462 1.902 -27.540 1.00 95.00 95 GLU A C 1
ATOM 744 O O . GLU A 1 95 ? 17.131 2.280 -28.503 1.00 95.00 95 GLU A O 1
ATOM 749 N N . GLY A 1 96 ? 16.271 0.608 -27.272 1.00 93.75 96 GLY A N 1
ATOM 750 C CA . GLY A 1 96 ? 16.801 -0.468 -28.108 1.00 93.75 96 GLY A CA 1
ATOM 751 C C . GLY A 1 96 ? 16.289 -0.391 -29.549 1.00 93.75 96 GLY A C 1
ATOM 752 O O . GLY A 1 96 ? 17.070 -0.500 -30.497 1.00 93.75 96 GLY A O 1
ATOM 753 N N . VAL A 1 97 ? 14.992 -0.119 -29.733 1.00 93.31 97 VAL A N 1
ATOM 754 C CA . VAL A 1 97 ? 14.394 0.078 -31.065 1.00 93.31 97 VAL A CA 1
ATOM 755 C C . VAL A 1 97 ? 14.967 1.315 -31.761 1.00 93.31 97 VAL A C 1
ATOM 757 O O . VAL A 1 97 ? 15.265 1.256 -32.954 1.00 93.31 97 VAL A O 1
ATOM 760 N N . LEU A 1 98 ? 15.137 2.430 -31.045 1.00 94.19 98 LEU A N 1
ATOM 761 C CA . LEU A 1 98 ? 15.680 3.670 -31.612 1.00 94.19 98 LEU A CA 1
ATOM 762 C C . LEU A 1 98 ? 17.151 3.523 -32.020 1.00 94.19 98 LEU A C 1
ATOM 764 O O . LEU A 1 98 ? 17.504 3.888 -33.142 1.00 94.19 98 LEU A O 1
ATOM 768 N N . LYS A 1 99 ? 17.986 2.920 -31.164 1.00 91.75 99 LYS A N 1
ATOM 769 C CA . LYS A 1 99 ? 19.395 2.614 -31.465 1.00 91.75 99 LYS A CA 1
ATOM 770 C C . LYS A 1 99 ? 19.508 1.701 -32.691 1.00 91.75 99 LYS A C 1
ATOM 772 O O . LYS A 1 99 ? 20.293 1.974 -33.594 1.00 91.75 99 LYS A O 1
ATOM 777 N N . GLY A 1 100 ? 18.658 0.675 -32.784 1.00 87.75 100 GLY A N 1
ATOM 778 C CA . GLY A 1 100 ? 18.605 -0.217 -33.947 1.00 87.75 100 GLY A CA 1
ATOM 779 C C . GLY A 1 100 ? 18.157 0.458 -35.252 1.00 87.75 100 GLY A C 1
ATOM 780 O O . GLY A 1 100 ? 18.525 -0.008 -36.328 1.00 87.75 100 GLY A O 1
ATOM 781 N N . ARG A 1 101 ? 17.383 1.552 -35.179 1.00 84.88 101 ARG A N 1
ATOM 782 C CA . ARG A 1 101 ? 17.005 2.369 -36.347 1.00 84.88 101 ARG A CA 1
ATOM 783 C C . ARG A 1 101 ? 18.111 3.325 -36.786 1.00 84.88 101 ARG A C 1
ATOM 785 O O . ARG A 1 101 ? 18.227 3.550 -37.978 1.00 84.88 101 ARG A O 1
ATOM 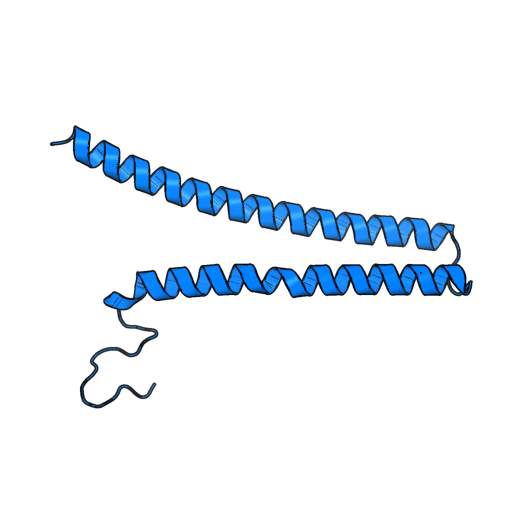792 N N . GLN A 1 102 ? 18.886 3.880 -35.853 1.00 76.44 102 GLN A N 1
ATOM 793 C CA . GLN A 1 102 ? 20.015 4.771 -36.167 1.00 76.44 102 GLN A CA 1
ATOM 794 C C . GLN A 1 102 ? 21.233 4.030 -36.733 1.00 76.44 102 GLN A C 1
ATOM 796 O O . GLN A 1 102 ? 22.031 4.630 -37.441 1.00 76.44 102 GLN A O 1
ATOM 801 N N . ALA A 1 103 ? 21.393 2.746 -36.407 1.00 70.44 103 ALA A N 1
ATOM 802 C CA . ALA A 1 103 ? 22.491 1.913 -36.901 1.00 70.44 103 ALA A CA 1
ATOM 803 C C . ALA A 1 103 ? 22.258 1.326 -38.312 1.00 70.44 103 ALA A C 1
ATOM 805 O O . ALA A 1 103 ? 23.107 0.581 -38.801 1.00 70.44 103 ALA A O 1
ATOM 806 N N . ARG A 1 104 ? 21.108 1.610 -38.937 1.00 54.19 104 ARG A N 1
ATOM 807 C CA . ARG A 1 104 ? 20.769 1.250 -40.322 1.00 54.19 104 ARG A CA 1
ATOM 808 C C . ARG A 1 104 ? 20.831 2.483 -41.207 1.00 54.19 104 ARG A C 1
ATOM 810 O O . ARG A 1 104 ? 21.220 2.305 -42.378 1.00 54.19 104 ARG A O 1
#

Sequence (104 aa):
MVVGASQTYCYAHDPARQGERKRNASRAGKSRGNGEIAALKEQLRKLADDVLEGRVDRSSAAVVNQIINTRARLLEVERRIKETEELEERLEALEGVLKGRQAR

Secondary structure (DSSP, 8-state):
----TT-SS-TTT-GGGHHHHHHHHHHHHHHHHHHHHHHHHHHHHHHHHHHHTTSS-HHHHHHHHHHHHHHHHHHHHHHHHHHHHHHHHHHHHHHHHHHHHHT-

pLDDT: mean 86.88, std 12.54, range [52.31, 98.56]

Foldseek 3Di:
DDDPPPDPDDCVGDPVCPVVVVVVVVVVVVVVLVVVVVVLVV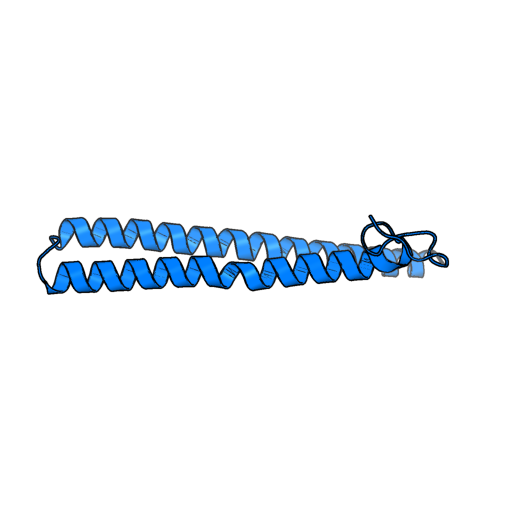VLVVLVVCVVVVVDDPVVSVVVVVVSVVVVVVSVVVVVVVVVVVVVVVVVVVVVVVVVVVVD